Protein AF-A0A973HLY2-F1 (afdb_monomer)

pLDDT: mean 78.64, std 11.91, range [47.75, 95.12]

Radius of gyration: 16.34 Å; Cα contacts (8 Å, |Δi|>4): 95; chains: 1; bounding box: 35×38×40 Å

Sequence (132 aa):
EIQDNKFVLVPSKTSKWKTEVRIHIHSAIRHLIPKVKDNEYLFEIHSLKSPSRQFTAIRDEVGIKSDSKHLLSFHSYRHSTATILAEQGVKEAIIKIICGWDDKKSMVTRYTHYEKADEIKEAIESMPNYIK

Solvent-accessible surface area (backbone atoms only — not comparable to full-atom values): 8404 Å² total; per-residue (Å²): 92,80,54,97,63,19,43,43,45,58,47,81,93,39,43,94,71,65,46,73,44,77,43,75,57,39,73,86,56,52,84,75,58,74,93,63,60,92,96,53,69,88,60,77,55,85,84,44,76,57,68,61,57,49,49,51,52,52,37,54,74,75,66,57,84,59,47,98,90,54,70,75,49,72,68,46,55,58,51,51,50,48,51,54,42,48,77,71,67,50,53,66,74,53,48,28,59,76,67,64,59,80,91,59,102,50,78,66,70,74,47,54,67,66,80,38,42,64,65,50,43,53,53,52,60,65,51,84,80,84,82,128

Secondary structure (DSSP, 8-state):
-EETTEEEE--GGGGGGT--EEEEPPGGGGGGS--PPTT--SSGGGGSS-HHHHHHHHHHHTT----SSS---HHHHHHHHHHHHHHTT--HHHHHHHHT------SGGGTHHHHTHHHHHHHHHHS-----

Foldseek 3Di:
DADPQWDWDQDPVCVVVVQIDTAHHAPLCSVVFDDDDPPDDSDPCVVPDDPFVVVVVVCVVVPPDADPVRHDTPCVVLVVLLVQLVVVVQDVVLNCSNSVVDPDPDPVNSCVCVVCVPSNNCSSNVGDNPDD

Mean predicted aligned error: 7.76 Å

Structure (mmCIF, N/CA/C/O backbone):
data_AF-A0A973HLY2-F1
#
_entry.id   AF-A0A973HLY2-F1
#
loop_
_atom_site.group_PDB
_atom_site.id
_atom_site.type_symbol
_atom_site.label_atom_id
_atom_site.label_alt_id
_atom_site.label_comp_id
_atom_site.label_asym_id
_atom_site.label_entity_id
_atom_site.label_seq_id
_atom_site.pdbx_PDB_ins_code
_atom_site.Cartn_x
_atom_site.Cartn_y
_atom_site.Cartn_z
_atom_site.occupancy
_atom_site.B_iso_or_equiv
_atom_site.auth_seq_id
_atom_site.auth_comp_id
_atom_site.auth_asym_id
_atom_site.auth_atom_id
_atom_site.pdbx_PDB_model_num
ATOM 1 N N . GLU A 1 1 ? 8.508 7.309 10.594 1.00 71.25 1 GLU A N 1
ATOM 2 C CA . GLU A 1 1 ? 9.169 6.321 11.476 1.00 71.25 1 GLU A CA 1
ATOM 3 C C . GLU A 1 1 ? 8.427 4.989 11.426 1.00 71.25 1 GLU A C 1
ATOM 5 O O . GLU A 1 1 ? 7.316 4.946 10.893 1.00 71.25 1 GLU A O 1
ATOM 10 N N . ILE A 1 2 ? 9.034 3.914 11.929 1.00 72.69 2 ILE A N 1
ATOM 11 C CA . ILE A 1 2 ? 8.386 2.603 12.047 1.00 72.69 2 ILE A CA 1
ATOM 12 C C . ILE A 1 2 ? 8.192 2.307 13.530 1.00 72.69 2 ILE A C 1
ATOM 14 O O . ILE A 1 2 ? 9.168 2.232 14.269 1.00 72.69 2 ILE A O 1
ATOM 18 N N . GLN A 1 3 ? 6.945 2.114 13.948 1.00 72.75 3 GLN A N 1
ATOM 19 C CA . GLN A 1 3 ? 6.575 1.774 15.324 1.00 72.75 3 GLN A CA 1
ATOM 20 C C . GLN A 1 3 ? 5.581 0.616 15.296 1.00 72.75 3 GLN A C 1
ATOM 22 O O . GLN A 1 3 ? 4.625 0.660 14.523 1.00 72.75 3 GLN A O 1
ATOM 27 N N . ASP A 1 4 ? 5.805 -0.431 16.092 1.00 75.50 4 ASP A N 1
ATOM 28 C CA . ASP A 1 4 ? 4.885 -1.572 16.248 1.00 75.50 4 ASP A CA 1
ATOM 29 C C . ASP A 1 4 ? 4.317 -2.131 14.927 1.00 75.50 4 ASP A C 1
ATOM 31 O O . ASP A 1 4 ? 3.124 -2.412 14.802 1.00 75.50 4 ASP A O 1
ATOM 35 N N . ASN A 1 5 ? 5.178 -2.294 13.916 1.00 76.75 5 ASN A N 1
ATOM 36 C CA . ASN A 1 5 ? 4.825 -2.767 12.564 1.00 76.75 5 ASN A CA 1
ATOM 37 C C . ASN A 1 5 ? 3.909 -1.828 11.770 1.00 76.75 5 ASN A C 1
ATOM 39 O O . ASN A 1 5 ? 3.149 -2.263 10.901 1.00 76.75 5 ASN A O 1
ATOM 43 N N . LYS A 1 6 ? 3.995 -0.530 12.047 1.00 82.25 6 LYS A N 1
ATOM 44 C CA . LYS A 1 6 ? 3.269 0.510 11.328 1.00 82.25 6 LYS A CA 1
ATOM 45 C C . LYS A 1 6 ? 4.243 1.569 10.845 1.00 82.25 6 LYS A C 1
ATOM 47 O O . LYS A 1 6 ? 5.131 1.989 11.584 1.00 82.25 6 LYS A O 1
ATOM 52 N N . PHE A 1 7 ? 4.042 2.040 9.622 1.00 81.81 7 PHE A N 1
ATOM 53 C CA . PHE A 1 7 ? 4.587 3.321 9.208 1.00 81.81 7 PHE A CA 1
ATOM 54 C C . PHE A 1 7 ? 3.776 4.427 9.853 1.00 81.81 7 PHE A C 1
ATOM 56 O O . PHE A 1 7 ? 2.579 4.548 9.593 1.00 81.81 7 PHE A O 1
ATOM 63 N N . VAL A 1 8 ? 4.441 5.247 10.655 1.00 80.00 8 VAL A N 1
ATOM 64 C CA . VAL A 1 8 ? 3.882 6.491 11.171 1.00 80.00 8 VAL A CA 1
ATOM 65 C C . VAL A 1 8 ? 4.479 7.626 10.354 1.00 80.00 8 VAL A C 1
ATOM 67 O O . VAL A 1 8 ? 5.703 7.810 10.306 1.00 80.00 8 VAL A O 1
ATOM 70 N N . LEU A 1 9 ? 3.617 8.345 9.640 1.00 77.94 9 LEU A N 1
ATOM 71 C CA . LEU A 1 9 ? 4.018 9.456 8.785 1.00 77.94 9 LEU A CA 1
ATOM 72 C C . LEU A 1 9 ? 3.002 10.590 8.846 1.00 77.94 9 LEU A C 1
ATOM 74 O O . LEU A 1 9 ? 1.808 10.366 9.020 1.00 77.94 9 LEU A O 1
ATOM 78 N N . VAL A 1 10 ? 3.482 11.814 8.644 1.00 76.69 10 VAL A N 1
ATOM 79 C CA . VAL A 1 10 ? 2.638 12.998 8.471 1.00 76.69 10 VAL A CA 1
ATOM 80 C C . VAL A 1 10 ? 2.637 13.346 6.981 1.00 76.69 10 VAL A C 1
ATOM 82 O O . VAL A 1 10 ? 3.656 13.816 6.467 1.00 76.69 10 VAL A O 1
ATOM 85 N N . PRO A 1 11 ? 1.535 13.110 6.247 1.00 74.88 11 PRO A N 1
ATOM 86 C CA . PRO A 1 11 ? 1.482 13.419 4.825 1.00 74.88 11 PRO A CA 1
ATOM 87 C C . PRO A 1 11 ? 1.727 14.909 4.565 1.00 74.88 11 PRO A C 1
ATOM 89 O O . PRO A 1 11 ? 1.189 15.772 5.258 1.00 74.88 11 PRO A O 1
ATOM 92 N N . SER A 1 12 ? 2.471 15.239 3.507 1.00 72.25 12 SER A N 1
ATOM 93 C CA . SER A 1 12 ? 2.802 16.633 3.165 1.00 72.25 12 SER A CA 1
ATOM 94 C C . SER A 1 12 ? 1.565 17.518 2.976 1.00 72.25 12 SER A C 1
ATOM 96 O O . SER A 1 12 ? 1.567 18.680 3.374 1.00 72.25 12 SER A O 1
ATOM 98 N N . LYS A 1 13 ? 0.477 16.957 2.434 1.00 66.38 13 LYS A N 1
ATOM 99 C CA . LYS A 1 13 ? -0.802 17.660 2.231 1.00 66.38 13 LYS A CA 1
ATOM 100 C C . LYS 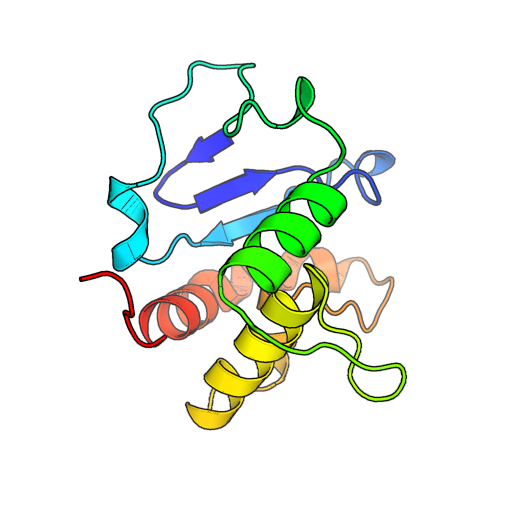A 1 13 ? -1.533 17.994 3.536 1.00 66.38 13 LYS A C 1
ATOM 102 O O . LYS A 1 13 ? -2.338 18.924 3.557 1.00 66.38 13 LYS A O 1
ATOM 107 N N . THR A 1 14 ? -1.264 17.260 4.612 1.00 67.56 14 THR A N 1
ATOM 108 C CA . THR A 1 14 ? -1.885 17.442 5.934 1.00 67.56 14 THR A CA 1
ATOM 109 C C . THR A 1 14 ? -0.883 17.886 6.999 1.00 67.56 14 THR A C 1
ATOM 111 O O . THR A 1 14 ? -1.248 18.004 8.167 1.00 67.56 14 THR A O 1
ATOM 114 N N . SER A 1 15 ? 0.352 18.210 6.602 1.00 72.25 15 SER A N 1
ATOM 115 C CA . SER A 1 15 ? 1.449 18.591 7.499 1.00 72.25 15 SER A CA 1
ATOM 116 C C . SER A 1 15 ? 1.123 19.807 8.361 1.00 72.25 15 SER A C 1
ATOM 118 O O . SER A 1 15 ? 1.409 19.802 9.555 1.00 72.25 15 SER A O 1
ATOM 120 N N . LYS A 1 16 ? 0.417 20.798 7.801 1.00 73.88 16 LYS A N 1
ATOM 121 C CA . LYS A 1 16 ? -0.053 21.983 8.540 1.00 73.88 16 LYS A CA 1
ATOM 122 C C . LYS A 1 16 ? -0.961 21.648 9.729 1.00 73.88 16 LYS A C 1
ATOM 124 O O . LYS A 1 16 ? -1.041 22.425 10.670 1.00 73.88 16 LYS A O 1
ATOM 129 N N . TRP A 1 17 ? -1.633 20.498 9.685 1.00 72.44 17 TRP A N 1
ATOM 130 C CA . TRP A 1 17 ? -2.513 20.004 10.746 1.00 72.44 17 TRP A CA 1
ATOM 131 C C . TRP A 1 17 ? -1.851 18.938 11.619 1.00 72.44 17 TRP A C 1
ATOM 133 O O . TRP A 1 17 ? -2.515 18.401 12.501 1.00 72.44 17 TRP A O 1
ATOM 143 N N . LYS A 1 18 ? -0.586 18.588 11.337 1.00 73.44 18 LYS A N 1
ATOM 144 C CA . LYS A 1 18 ? 0.174 17.521 12.005 1.00 73.44 18 LYS A CA 1
ATOM 145 C C . LYS A 1 18 ? -0.620 16.216 12.147 1.00 73.44 18 LYS A C 1
ATOM 147 O O . LYS A 1 18 ? -0.514 15.518 13.146 1.00 73.44 18 LYS A O 1
ATOM 152 N N . THR A 1 19 ? -1.457 15.905 11.157 1.00 70.38 19 THR A N 1
ATOM 153 C CA . THR A 1 19 ? -2.245 14.672 11.180 1.00 70.38 19 THR A CA 1
ATOM 154 C C . THR A 1 19 ? -1.328 13.506 10.856 1.00 70.38 19 THR A C 1
ATOM 156 O O . THR A 1 19 ? -0.862 13.381 9.721 1.00 70.38 19 THR A O 1
ATOM 159 N N . GLU A 1 20 ? -1.072 12.678 11.859 1.00 75.31 20 GLU A N 1
ATOM 160 C CA . GLU A 1 20 ? -0.370 11.413 11.701 1.00 75.31 20 GLU A CA 1
ATOM 161 C C . GLU A 1 20 ? -1.268 10.391 11.013 1.00 75.31 20 GLU A C 1
ATOM 163 O O . GLU A 1 20 ? -2.455 10.268 11.315 1.00 75.31 20 GLU A O 1
ATOM 168 N N . VAL A 1 21 ? -0.680 9.638 10.095 1.00 76.00 21 VAL A N 1
ATOM 169 C CA . VAL A 1 21 ? -1.283 8.465 9.478 1.00 76.00 21 VAL A CA 1
ATOM 170 C C . VAL A 1 21 ? -0.445 7.262 9.868 1.00 76.00 21 VAL A C 1
ATOM 172 O O . VAL A 1 21 ? 0.783 7.285 9.765 1.00 76.00 21 VAL A O 1
ATOM 175 N N . ARG A 1 22 ? -1.133 6.209 10.310 1.00 79.31 22 ARG A N 1
ATOM 176 C CA . ARG A 1 22 ? -0.535 4.931 10.691 1.00 79.31 22 ARG A CA 1
ATOM 177 C C . ARG A 1 22 ? -0.915 3.884 9.654 1.00 79.31 22 ARG A C 1
ATOM 179 O O . ARG A 1 22 ? -2.081 3.515 9.551 1.00 79.31 22 ARG A O 1
ATOM 186 N N . ILE A 1 23 ? 0.061 3.423 8.884 1.00 81.75 23 ILE A N 1
ATOM 187 C CA . ILE A 1 23 ? -0.129 2.424 7.828 1.00 81.75 23 ILE A CA 1
ATOM 188 C C . ILE A 1 23 ? 0.432 1.100 8.329 1.00 81.75 23 ILE A C 1
ATOM 190 O O . ILE A 1 23 ? 1.618 1.024 8.641 1.00 81.75 23 ILE A O 1
ATOM 194 N N . HIS A 1 24 ? -0.403 0.067 8.422 1.00 87.94 24 HIS A N 1
ATOM 195 C CA . HIS A 1 24 ? 0.073 -1.262 8.802 1.00 87.94 24 HIS A CA 1
ATOM 196 C C . HIS A 1 24 ? 0.955 -1.855 7.705 1.00 87.94 24 HIS A C 1
ATOM 198 O O . HIS A 1 24 ? 0.693 -1.695 6.513 1.00 87.94 24 HIS A O 1
ATOM 204 N N . ILE A 1 25 ? 2.006 -2.540 8.135 1.00 87.62 25 ILE A N 1
ATOM 205 C CA . ILE A 1 25 ? 2.936 -3.241 7.263 1.00 87.62 25 ILE A CA 1
ATOM 206 C C . ILE A 1 25 ? 2.540 -4.711 7.254 1.00 87.62 25 ILE A C 1
ATOM 208 O O . ILE A 1 25 ? 2.516 -5.339 8.310 1.00 87.62 25 ILE A O 1
ATOM 212 N N . HIS A 1 26 ? 2.295 -5.258 6.066 1.00 90.31 26 HIS A N 1
ATOM 213 C CA . HIS A 1 26 ? 2.042 -6.685 5.910 1.00 90.31 26 HIS A CA 1
ATOM 214 C C . HIS A 1 26 ? 3.245 -7.505 6.399 1.00 90.31 26 HIS A C 1
ATOM 216 O O . HIS A 1 26 ? 4.393 -7.239 6.022 1.00 90.31 26 HIS A O 1
ATOM 222 N N . SER A 1 27 ? 2.984 -8.537 7.199 1.00 89.94 27 SER A N 1
ATOM 223 C CA . SER A 1 27 ? 3.989 -9.474 7.716 1.00 89.94 27 SER A CA 1
ATOM 224 C C . SER A 1 27 ? 4.985 -9.989 6.666 1.00 89.94 27 SER A C 1
ATOM 226 O O . SER A 1 27 ? 6.184 -10.048 6.949 1.00 89.94 27 SER A O 1
ATOM 228 N N . ALA A 1 28 ? 4.523 -10.277 5.445 1.00 88.75 28 ALA A N 1
ATOM 229 C CA . ALA A 1 28 ? 5.343 -10.791 4.354 1.00 88.75 28 ALA A CA 1
ATOM 230 C C . ALA A 1 28 ? 6.467 -9.836 3.934 1.00 88.75 28 ALA A C 1
ATOM 232 O O . ALA A 1 28 ? 7.571 -10.284 3.650 1.00 88.75 28 ALA A O 1
ATOM 233 N N . ILE A 1 29 ? 6.225 -8.523 3.934 1.00 86.69 29 ILE A N 1
ATOM 234 C CA . ILE A 1 29 ? 7.218 -7.534 3.481 1.00 86.69 29 ILE A CA 1
ATOM 235 C C . ILE A 1 29 ? 8.058 -6.980 4.634 1.00 86.69 29 ILE A C 1
ATOM 237 O O . ILE A 1 29 ? 9.025 -6.255 4.415 1.00 86.69 29 ILE A O 1
ATOM 241 N N . ARG A 1 30 ? 7.697 -7.309 5.879 1.00 83.75 30 ARG A N 1
ATOM 242 C CA . ARG A 1 30 ? 8.295 -6.738 7.091 1.00 83.75 30 ARG A CA 1
ATOM 243 C C . ARG A 1 30 ? 9.811 -6.909 7.138 1.00 83.75 30 ARG A C 1
ATOM 245 O O . ARG A 1 30 ? 10.515 -5.988 7.536 1.00 83.75 30 ARG A O 1
ATOM 252 N N . HIS A 1 31 ? 10.301 -8.077 6.738 1.00 83.94 31 HIS A N 1
ATOM 253 C CA . HIS A 1 31 ? 11.726 -8.404 6.762 1.00 83.94 31 HIS A CA 1
ATOM 254 C C . HIS A 1 31 ? 12.542 -7.654 5.694 1.00 83.94 31 HIS A C 1
ATOM 256 O O . HIS A 1 31 ? 13.760 -7.578 5.816 1.00 83.94 31 HIS A O 1
ATOM 262 N N . LEU A 1 32 ? 11.884 -7.086 4.677 1.00 84.06 32 LEU A N 1
ATOM 263 C CA . LEU A 1 32 ? 12.526 -6.290 3.628 1.00 84.06 32 LEU A CA 1
ATOM 264 C C . LEU A 1 32 ? 12.705 -4.822 4.018 1.00 84.06 32 LEU A C 1
ATOM 266 O O . LEU A 1 32 ? 13.394 -4.081 3.321 1.00 84.06 32 LEU A O 1
ATOM 270 N N . ILE A 1 33 ? 12.065 -4.377 5.100 1.00 82.44 33 ILE A N 1
ATOM 271 C CA . ILE A 1 33 ? 12.118 -2.982 5.517 1.00 82.44 33 ILE A CA 1
ATOM 272 C C . ILE A 1 33 ? 13.418 -2.757 6.297 1.00 82.44 33 ILE A C 1
ATOM 274 O O . ILE A 1 33 ? 13.595 -3.356 7.364 1.00 82.44 33 ILE A O 1
ATOM 278 N N . PRO A 1 34 ? 14.339 -1.914 5.794 1.00 77.75 34 PRO A N 1
ATOM 279 C CA . PRO A 1 34 ? 15.618 -1.709 6.451 1.00 77.75 34 PRO A CA 1
ATOM 280 C C . PRO A 1 34 ? 15.431 -1.039 7.813 1.00 77.75 34 PRO A C 1
ATOM 282 O O . PRO A 1 34 ? 14.549 -0.199 8.012 1.00 77.75 34 PRO A O 1
ATOM 285 N N . LYS A 1 35 ? 16.299 -1.399 8.763 1.00 75.06 35 LYS A N 1
ATOM 286 C CA . LYS A 1 35 ? 16.426 -0.665 10.023 1.00 75.06 35 LYS A CA 1
ATOM 287 C C . LYS A 1 35 ? 17.109 0.665 9.719 1.00 75.06 35 LYS A C 1
ATOM 289 O O . LYS A 1 35 ? 18.311 0.689 9.481 1.00 75.06 35 LYS A O 1
ATOM 294 N N . VAL A 1 36 ? 16.337 1.742 9.714 1.00 74.44 36 VAL A N 1
ATOM 295 C CA . VAL A 1 36 ? 16.838 3.113 9.551 1.00 74.44 36 VAL A CA 1
ATOM 296 C C . VAL A 1 36 ? 16.945 3.802 10.900 1.00 74.44 36 VAL A C 1
ATOM 298 O O . VAL A 1 36 ? 16.135 3.535 11.793 1.00 74.44 36 VAL A O 1
ATOM 301 N N . LYS A 1 37 ? 17.959 4.656 11.066 1.00 71.38 37 LYS A N 1
ATOM 302 C CA . LYS A 1 37 ? 18.090 5.474 12.276 1.00 71.38 37 LYS A CA 1
ATOM 303 C C . LYS A 1 37 ? 17.073 6.613 12.257 1.00 71.38 37 LYS A C 1
ATOM 305 O O . LYS A 1 37 ? 16.500 6.950 11.218 1.00 71.38 37 LYS A O 1
ATOM 310 N N . ASP A 1 38 ? 16.879 7.234 13.414 1.00 70.19 38 ASP A N 1
ATOM 311 C CA . ASP A 1 38 ? 16.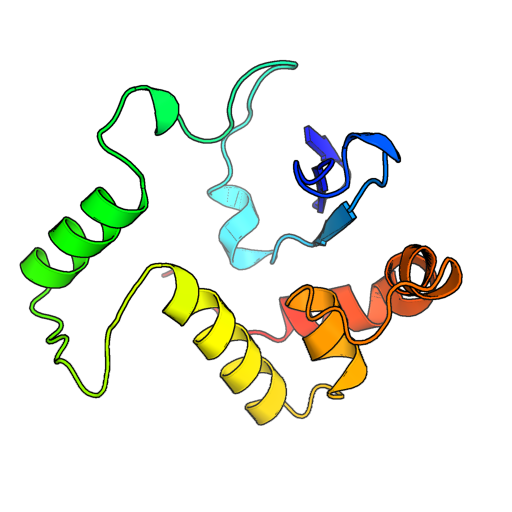058 8.435 13.521 1.00 70.19 38 ASP A CA 1
ATOM 312 C C . ASP A 1 38 ? 16.564 9.519 12.557 1.00 70.19 38 ASP A C 1
ATOM 314 O O . ASP A 1 38 ? 17.763 9.783 12.467 1.00 70.19 38 ASP A O 1
ATOM 318 N N . ASN A 1 39 ? 15.631 10.159 11.847 1.00 69.88 39 ASN A N 1
ATOM 319 C CA . ASN A 1 39 ? 15.872 11.185 10.822 1.00 69.88 39 ASN A CA 1
ATOM 320 C C . ASN A 1 39 ? 16.543 10.717 9.515 1.00 69.88 39 ASN A C 1
ATOM 322 O O . ASN A 1 39 ? 16.909 11.562 8.697 1.00 69.88 39 ASN A O 1
ATOM 326 N N . GLU A 1 40 ? 16.650 9.411 9.263 1.00 74.81 40 GLU A N 1
ATOM 327 C CA . GLU A 1 40 ? 17.069 8.882 7.959 1.00 74.81 40 GLU A CA 1
ATOM 328 C C . GLU A 1 40 ? 15.864 8.533 7.068 1.00 74.81 40 GLU A C 1
ATOM 330 O O . GLU A 1 40 ? 14.779 8.165 7.532 1.00 74.81 40 GLU A O 1
ATOM 335 N N . TYR A 1 41 ? 16.045 8.654 5.752 1.00 74.69 41 TYR A N 1
ATOM 336 C CA . TYR A 1 41 ? 15.043 8.213 4.787 1.00 74.69 41 TYR A CA 1
ATOM 337 C C . TYR A 1 41 ? 15.059 6.692 4.665 1.00 74.69 41 TYR A C 1
ATOM 339 O O . TYR A 1 41 ? 16.119 6.098 4.506 1.00 74.69 41 TYR A O 1
ATOM 347 N N . LEU A 1 42 ? 13.877 6.065 4.658 1.00 75.12 42 LEU A N 1
ATOM 348 C CA . LEU A 1 42 ? 13.777 4.611 4.496 1.00 75.12 42 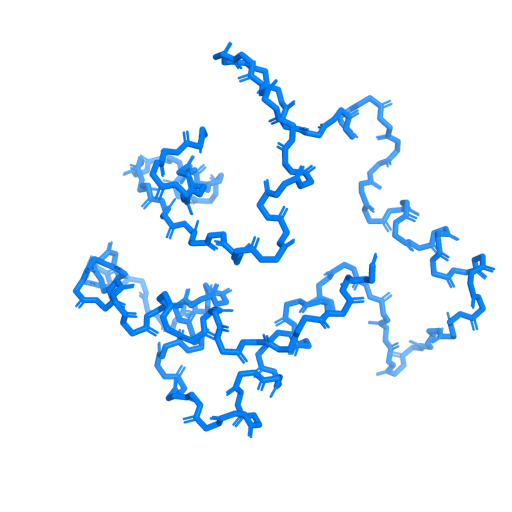LEU A CA 1
ATOM 349 C C . LEU A 1 42 ? 14.336 4.128 3.155 1.00 75.12 42 LEU A C 1
ATOM 351 O O . LEU A 1 42 ? 14.920 3.053 3.058 1.00 75.12 42 LEU A O 1
ATOM 355 N N . PHE A 1 43 ? 14.122 4.929 2.119 1.00 74.19 43 PHE A N 1
ATOM 356 C CA . PHE A 1 43 ? 14.598 4.637 0.788 1.00 74.19 43 PHE A CA 1
ATOM 357 C C . PHE A 1 43 ? 15.469 5.799 0.324 1.00 74.19 43 PHE A C 1
ATOM 359 O O . PHE A 1 43 ? 15.014 6.942 0.275 1.00 74.19 43 PHE A O 1
ATOM 366 N N . GLU A 1 44 ? 16.698 5.515 -0.095 1.00 67.12 44 GLU A N 1
ATOM 367 C CA . GLU A 1 44 ? 17.641 6.516 -0.614 1.00 67.12 44 GLU A CA 1
ATOM 368 C C . GLU A 1 44 ? 17.272 7.026 -2.024 1.00 67.12 44 GLU A C 1
ATOM 370 O O . GLU A 1 44 ? 18.105 7.522 -2.773 1.00 67.12 44 GLU A O 1
ATOM 375 N N . ILE A 1 45 ? 15.997 6.956 -2.413 1.00 62.12 45 ILE A N 1
ATOM 376 C CA . ILE A 1 45 ? 15.497 7.403 -3.726 1.00 62.12 45 ILE A CA 1
ATOM 377 C C . ILE A 1 45 ? 15.554 8.920 -3.907 1.00 62.12 45 ILE A C 1
ATOM 379 O O . ILE A 1 45 ? 15.369 9.406 -5.018 1.00 62.12 45 ILE A O 1
ATOM 383 N N . HIS A 1 46 ? 15.824 9.676 -2.843 1.00 54.97 46 HIS A N 1
ATOM 384 C CA . HIS A 1 46 ? 15.992 11.128 -2.902 1.00 54.97 46 HIS A CA 1
ATOM 385 C C . HIS A 1 46 ? 17.238 11.548 -3.698 1.00 54.97 46 HIS A C 1
ATOM 387 O O . HIS A 1 46 ? 17.262 12.654 -4.234 1.00 54.97 46 HIS A O 1
ATOM 393 N N . SER A 1 47 ? 18.246 10.671 -3.805 1.00 52.44 47 SER A N 1
ATOM 394 C CA . SER A 1 47 ? 19.453 10.890 -4.616 1.00 52.44 47 SER A CA 1
ATOM 395 C C . SER A 1 47 ? 19.289 10.439 -6.076 1.00 52.44 47 SER A C 1
ATOM 397 O O . SER A 1 47 ? 20.113 10.770 -6.929 1.00 52.44 47 SER A O 1
ATOM 399 N N . LEU A 1 48 ? 18.210 9.714 -6.391 1.00 54.50 48 LEU A N 1
ATOM 400 C CA . LEU A 1 48 ? 17.951 9.143 -7.708 1.00 54.50 48 LEU A CA 1
ATOM 401 C C . LEU A 1 48 ? 16.867 9.947 -8.448 1.00 54.50 48 LEU A C 1
ATOM 403 O O . LEU A 1 48 ? 16.015 10.607 -7.855 1.00 54.50 48 LEU A O 1
ATOM 407 N N . LYS A 1 49 ? 16.891 9.911 -9.788 1.00 58.06 49 LYS A N 1
ATOM 408 C CA . LYS A 1 49 ? 15.838 10.503 -10.636 1.00 58.06 49 LYS A CA 1
ATOM 409 C C . LYS A 1 49 ? 14.466 10.034 -10.115 1.00 58.06 49 LYS A C 1
ATOM 411 O O . LYS A 1 49 ? 14.302 8.838 -9.941 1.00 58.06 49 LYS A O 1
ATOM 416 N N . SER A 1 50 ? 13.525 10.967 -9.897 1.00 73.88 50 SER A N 1
ATOM 417 C CA . SER A 1 50 ? 12.131 10.770 -9.428 1.00 73.88 50 SER A CA 1
ATOM 418 C C . SER A 1 50 ? 11.631 9.305 -9.416 1.00 73.88 50 SER A C 1
ATOM 420 O O . SER A 1 50 ? 11.644 8.687 -10.482 1.00 73.88 50 SER A O 1
ATOM 422 N N . PRO A 1 51 ? 11.086 8.774 -8.299 1.00 73.06 51 PRO A N 1
ATOM 423 C CA . PRO A 1 51 ? 10.592 7.391 -8.195 1.0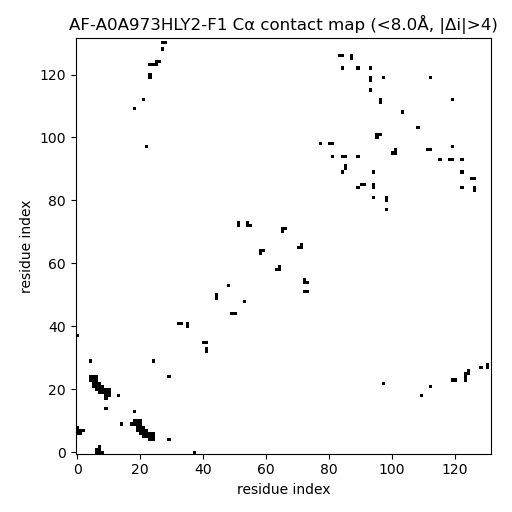0 73.06 51 PRO A CA 1
ATOM 424 C C . PRO A 1 51 ? 9.679 6.943 -9.347 1.00 73.06 51 PRO A C 1
ATOM 426 O O . PRO A 1 51 ? 9.752 5.806 -9.805 1.00 73.06 51 PRO A O 1
ATOM 429 N N . SER A 1 52 ? 8.869 7.856 -9.891 1.00 79.44 52 SER A N 1
ATOM 430 C CA . SER A 1 52 ? 8.028 7.587 -11.061 1.00 79.44 52 SER A CA 1
ATOM 431 C C . SER A 1 52 ? 8.835 7.235 -12.316 1.00 79.44 52 SER A C 1
ATOM 433 O O . SER A 1 52 ? 8.414 6.385 -13.091 1.00 79.44 52 SER A O 1
ATOM 435 N N . ARG A 1 53 ? 9.999 7.863 -12.528 1.00 79.56 53 ARG A N 1
ATOM 436 C CA . ARG A 1 53 ? 10.895 7.547 -13.653 1.00 79.56 53 ARG A CA 1
ATOM 437 C C . ARG A 1 53 ? 11.555 6.185 -13.485 1.00 79.56 53 ARG A C 1
ATOM 439 O O . ARG A 1 53 ? 11.673 5.468 -14.471 1.00 79.56 53 ARG A O 1
ATOM 446 N N . GLN A 1 54 ? 11.969 5.832 -12.268 1.00 80.62 54 GLN A N 1
ATOM 447 C CA . GLN A 1 54 ? 12.512 4.499 -11.993 1.00 80.62 54 GLN A CA 1
ATOM 448 C C . GLN A 1 54 ? 11.467 3.414 -12.223 1.00 80.62 54 GLN A C 1
ATOM 450 O O . GLN A 1 54 ? 11.764 2.425 -12.880 1.00 80.62 54 GLN A O 1
ATOM 455 N N . PHE A 1 55 ? 10.235 3.635 -11.759 1.00 84.69 55 PHE A N 1
ATOM 456 C CA . PHE A 1 55 ? 9.123 2.737 -12.053 1.00 84.69 55 PHE A CA 1
ATOM 457 C C . PHE A 1 55 ? 8.953 2.527 -13.562 1.00 84.69 55 PHE A C 1
ATOM 459 O O . PHE A 1 55 ? 8.869 1.388 -14.005 1.00 84.69 55 PHE A O 1
ATOM 466 N N . THR A 1 56 ? 8.946 3.607 -14.353 1.00 84.19 56 THR A N 1
ATOM 467 C CA . THR A 1 56 ? 8.852 3.513 -15.817 1.00 84.19 56 THR A CA 1
ATOM 468 C C . THR A 1 56 ? 10.006 2.708 -16.412 1.00 84.19 56 THR A C 1
ATOM 470 O O . THR A 1 56 ? 9.757 1.829 -17.227 1.00 84.19 56 THR A O 1
ATOM 473 N N . ALA A 1 57 ? 11.244 2.960 -15.977 1.00 84.88 57 ALA A N 1
ATOM 474 C CA . ALA A 1 57 ? 12.413 2.234 -16.468 1.00 84.88 57 ALA A CA 1
ATOM 475 C C . ALA A 1 57 ? 12.329 0.729 -16.163 1.00 84.88 57 ALA A C 1
ATOM 477 O O . ALA A 1 57 ? 12.500 -0.078 -17.069 1.00 84.88 57 ALA A O 1
ATOM 478 N N . ILE A 1 58 ? 11.990 0.361 -14.922 1.00 86.88 58 ILE A N 1
ATOM 479 C CA . ILE A 1 58 ? 11.829 -1.042 -14.514 1.00 86.88 58 ILE A CA 1
ATOM 480 C C . ILE A 1 58 ? 10.689 -1.695 -15.297 1.00 86.88 58 ILE A C 1
ATOM 482 O O . ILE A 1 58 ? 10.858 -2.793 -15.812 1.00 86.88 58 ILE A O 1
ATOM 486 N N . ARG A 1 59 ? 9.535 -1.023 -15.419 1.00 88.62 59 ARG A N 1
ATOM 487 C CA . ARG A 1 59 ? 8.379 -1.503 -16.193 1.00 88.62 59 ARG A CA 1
ATOM 488 C C . ARG A 1 59 ? 8.772 -1.836 -17.635 1.00 88.62 59 ARG A C 1
ATOM 490 O O . ARG A 1 59 ? 8.376 -2.886 -18.140 1.00 88.62 59 ARG A O 1
ATOM 497 N N . ASP A 1 60 ? 9.521 -0.943 -18.276 1.00 87.50 60 ASP A N 1
ATOM 498 C CA . ASP A 1 60 ? 9.971 -1.113 -19.657 1.00 87.50 60 ASP A CA 1
ATOM 499 C C . ASP A 1 60 ? 10.998 -2.256 -19.768 1.00 87.50 60 ASP A C 1
ATOM 501 O O . ASP A 1 60 ? 10.903 -3.067 -20.687 1.00 87.50 60 ASP A O 1
ATOM 505 N N . GLU A 1 61 ? 11.915 -2.379 -18.801 1.00 90.88 61 GLU A N 1
ATOM 506 C CA . GLU A 1 61 ? 12.906 -3.464 -18.717 1.00 90.88 61 GLU A CA 1
ATOM 507 C C . GLU A 1 61 ? 12.255 -4.848 -18.580 1.00 90.88 61 GLU A C 1
ATOM 509 O O . GLU A 1 61 ? 12.667 -5.795 -19.250 1.00 90.88 61 GLU A O 1
ATOM 514 N N . VAL A 1 62 ? 11.192 -4.968 -17.780 1.00 90.19 62 VAL A N 1
ATOM 515 C CA . VAL A 1 62 ? 10.442 -6.229 -17.627 1.00 90.19 62 VAL A CA 1
ATOM 516 C C . VAL A 1 62 ? 9.411 -6.465 -18.742 1.00 90.19 62 VAL A C 1
ATOM 518 O O . VAL A 1 62 ? 8.659 -7.438 -18.695 1.00 90.19 62 VAL A O 1
ATOM 521 N N . GLY A 1 63 ? 9.347 -5.586 -19.749 1.00 89.12 63 GLY A N 1
ATOM 522 C CA . GLY A 1 63 ? 8.490 -5.750 -20.926 1.00 89.12 63 GLY A CA 1
ATOM 523 C C . GLY A 1 63 ? 6.995 -5.513 -20.683 1.00 89.12 63 GLY A C 1
ATOM 524 O O . GLY A 1 63 ? 6.165 -5.953 -21.484 1.00 89.12 63 GLY A O 1
ATOM 525 N N . ILE A 1 64 ? 6.619 -4.817 -19.605 1.00 87.19 64 ILE A N 1
ATOM 526 C CA . ILE A 1 64 ? 5.217 -4.491 -19.322 1.00 87.19 64 ILE A CA 1
ATOM 527 C C . ILE A 1 64 ? 4.794 -3.294 -20.182 1.00 87.19 64 ILE A C 1
ATOM 529 O O . ILE A 1 64 ? 5.247 -2.164 -19.999 1.00 87.19 64 ILE A O 1
ATOM 533 N N . LYS A 1 65 ? 3.874 -3.533 -21.120 1.00 83.38 65 LYS A N 1
ATOM 534 C CA . LYS A 1 65 ? 3.343 -2.484 -21.997 1.00 83.38 65 LYS A CA 1
ATOM 535 C C . LYS A 1 65 ? 2.426 -1.537 -21.226 1.00 83.38 65 LYS A C 1
ATOM 537 O O . LYS A 1 65 ? 1.579 -1.960 -20.448 1.00 83.38 65 LYS A O 1
ATOM 542 N N . SER A 1 66 ? 2.566 -0.250 -21.513 1.00 83.31 66 SER A N 1
ATOM 543 C CA . SER A 1 66 ? 1.663 0.809 -21.076 1.00 83.31 66 SER A CA 1
ATOM 544 C C . SER A 1 66 ? 1.250 1.597 -22.309 1.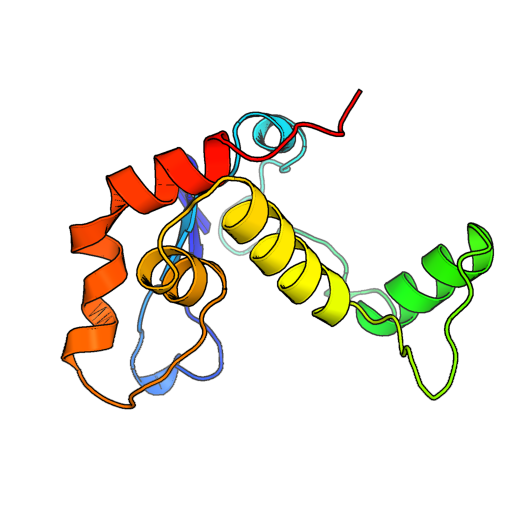00 83.31 66 SER A C 1
ATOM 546 O O . SER A 1 66 ? 2.111 1.989 -23.094 1.00 83.31 66 SER A O 1
ATOM 548 N N . ASP A 1 67 ? -0.041 1.859 -22.469 1.00 81.94 67 ASP A N 1
ATOM 549 C CA . ASP A 1 67 ? -0.560 2.662 -23.578 1.00 81.94 67 ASP A CA 1
ATOM 550 C C . ASP A 1 67 ? -1.325 3.893 -23.065 1.00 81.94 67 ASP A C 1
ATOM 552 O O . ASP A 1 67 ? -1.421 4.131 -21.859 1.00 81.94 67 ASP A O 1
ATOM 556 N N . SER A 1 68 ? -1.826 4.720 -23.984 1.00 76.88 68 SER A N 1
ATOM 557 C CA . SER A 1 68 ? -2.564 5.942 -23.648 1.00 76.88 68 SER A CA 1
ATOM 558 C C . SER A 1 68 ? -3.933 5.685 -23.009 1.00 76.88 68 SER A C 1
ATOM 560 O O . SER A 1 68 ? -4.487 6.597 -22.396 1.00 76.88 68 SER A O 1
ATOM 562 N N . LYS A 1 69 ? -4.478 4.469 -23.125 1.00 76.12 69 LYS A N 1
ATOM 563 C CA . LYS A 1 69 ? -5.748 4.043 -22.515 1.00 76.12 69 LYS A CA 1
ATOM 564 C C . LYS A 1 69 ? -5.532 3.372 -21.153 1.00 76.12 69 LYS A C 1
ATOM 566 O O . LYS A 1 69 ? -6.401 3.449 -20.290 1.00 76.12 69 LYS A O 1
ATOM 571 N N . HIS A 1 70 ? -4.363 2.773 -20.944 1.00 73.81 70 HIS A N 1
ATOM 572 C CA . HIS A 1 70 ? -3.957 2.033 -19.755 1.00 73.81 70 HIS A CA 1
ATOM 573 C C . HIS A 1 70 ? -2.565 2.484 -19.310 1.00 73.81 70 HIS A C 1
ATOM 575 O O . HIS A 1 70 ? -1.589 1.729 -19.350 1.00 73.81 70 HIS A O 1
ATOM 581 N N . LEU A 1 71 ? -2.469 3.750 -18.893 1.00 82.94 71 LEU A N 1
ATOM 582 C CA . LEU A 1 71 ? -1.217 4.308 -18.402 1.00 82.94 71 LEU A CA 1
ATOM 583 C C . LEU A 1 71 ? -0.838 3.642 -17.073 1.00 82.94 71 LEU A C 1
ATOM 585 O O . LEU A 1 71 ? -1.397 3.953 -16.018 1.00 82.94 71 LEU A O 1
ATOM 589 N N . LEU A 1 72 ? 0.143 2.746 -17.122 1.00 84.56 72 LEU A N 1
ATOM 590 C CA . LEU A 1 72 ? 0.729 2.147 -15.936 1.00 84.56 72 LEU A CA 1
ATOM 591 C C . LEU A 1 72 ? 1.737 3.118 -15.338 1.00 84.56 72 LEU A C 1
ATOM 593 O O . LEU A 1 72 ? 2.738 3.480 -15.963 1.00 84.56 72 LEU A O 1
ATOM 597 N N . SER A 1 73 ? 1.458 3.523 -14.107 1.00 84.81 73 SER A N 1
ATOM 598 C CA . SER A 1 73 ? 2.287 4.416 -13.306 1.00 84.81 73 SER A CA 1
ATOM 599 C C . SER A 1 73 ? 2.424 3.863 -11.892 1.00 84.81 73 SER A C 1
ATOM 601 O O . SER A 1 73 ? 1.746 2.911 -11.514 1.00 84.81 73 SER A O 1
ATOM 603 N N . PHE A 1 74 ? 3.233 4.515 -11.059 1.00 81.44 74 PHE A N 1
ATOM 604 C CA . PHE A 1 74 ? 3.326 4.159 -9.643 1.00 81.44 74 PHE A CA 1
ATOM 605 C C . PHE A 1 74 ? 1.957 4.201 -8.925 1.00 81.44 74 PHE A C 1
ATOM 607 O O . PHE A 1 74 ? 1.721 3.451 -7.983 1.00 81.44 74 PHE A O 1
ATOM 614 N N . HIS A 1 75 ? 1.016 5.033 -9.400 1.00 84.12 75 HIS A N 1
ATOM 615 C CA . HIS A 1 75 ? -0.350 5.089 -8.869 1.00 84.12 75 HIS A CA 1
ATOM 616 C C . HIS A 1 75 ? -1.165 3.821 -9.158 1.00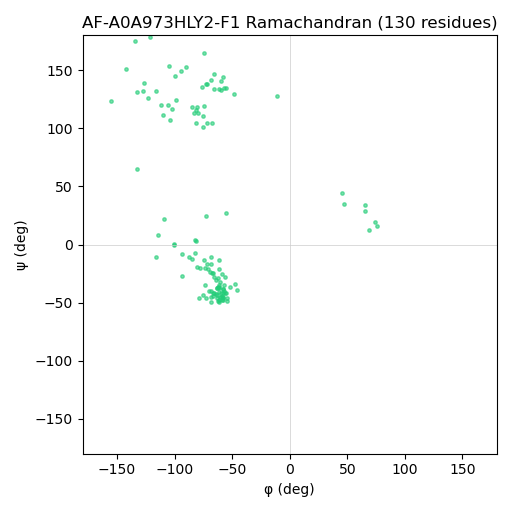 84.12 75 HIS A C 1
ATOM 618 O O . HIS A 1 75 ? -2.085 3.503 -8.406 1.00 84.12 75 HIS A O 1
ATOM 624 N N . SER A 1 76 ? -0.812 3.070 -10.204 1.00 86.81 76 SER A N 1
ATOM 625 C CA . SER A 1 76 ? -1.481 1.819 -10.557 1.00 86.81 76 SER A CA 1
ATOM 626 C C . SER A 1 76 ? -1.385 0.790 -9.431 1.00 86.81 76 SER A C 1
ATOM 628 O O . SER A 1 76 ? -2.359 0.086 -9.207 1.00 86.81 76 SER A O 1
ATOM 630 N N . TYR A 1 77 ? -0.304 0.778 -8.638 1.00 87.50 77 TYR A N 1
ATOM 631 C CA . TYR A 1 77 ? -0.213 -0.092 -7.459 1.00 87.50 77 TYR A CA 1
ATOM 632 C C . TYR A 1 77 ? -1.321 0.174 -6.441 1.00 87.50 77 TYR A C 1
ATOM 634 O O . TYR A 1 77 ? -1.919 -0.769 -5.938 1.00 87.50 77 TYR A O 1
ATOM 642 N N . ARG A 1 78 ? -1.659 1.444 -6.183 1.00 88.12 78 ARG A N 1
ATOM 643 C CA . ARG A 1 78 ? -2.758 1.803 -5.272 1.00 88.12 78 ARG A CA 1
ATOM 644 C C . ARG A 1 78 ? -4.105 1.291 -5.787 1.00 88.12 78 ARG A C 1
ATOM 646 O O . ARG A 1 78 ? -4.926 0.862 -4.983 1.00 88.12 78 ARG A O 1
ATOM 653 N N . HIS A 1 79 ? -4.328 1.324 -7.103 1.00 89.62 79 HIS A N 1
ATOM 654 C CA . HIS A 1 79 ? -5.526 0.743 -7.713 1.00 89.62 79 HIS A CA 1
ATOM 655 C C . HIS A 1 79 ? -5.532 -0.781 -7.618 1.00 89.62 79 HIS A C 1
ATOM 657 O O . HIS A 1 79 ? -6.538 -1.338 -7.193 1.00 89.62 79 HIS A O 1
ATOM 663 N N . SER A 1 80 ? -4.415 -1.446 -7.923 1.00 91.00 80 SER A N 1
ATOM 664 C CA . SER A 1 80 ? -4.289 -2.897 -7.768 1.00 91.00 80 SER A CA 1
ATOM 665 C C . SER A 1 80 ? -4.549 -3.334 -6.327 1.00 91.00 80 SER A C 1
ATOM 667 O O . SER A 1 80 ? -5.279 -4.294 -6.116 1.00 91.00 80 SER A O 1
ATOM 669 N N . THR A 1 81 ? -4.034 -2.603 -5.331 1.00 91.00 81 THR A N 1
ATOM 670 C CA . THR A 1 81 ? -4.337 -2.856 -3.914 1.00 91.00 81 THR A CA 1
ATOM 671 C C . THR A 1 81 ? -5.837 -2.784 -3.641 1.00 91.00 81 THR A C 1
ATOM 673 O O . THR A 1 81 ? -6.376 -3.675 -2.996 1.00 91.00 81 THR A O 1
ATOM 676 N N . ALA A 1 82 ? -6.527 -1.760 -4.150 1.00 92.88 82 ALA A N 1
ATOM 677 C CA . ALA A 1 82 ? -7.968 -1.638 -3.959 1.00 92.88 82 ALA A CA 1
ATOM 678 C C . ALA A 1 82 ? -8.748 -2.785 -4.619 1.00 92.88 82 ALA A C 1
ATOM 680 O O . ALA A 1 82 ? -9.665 -3.321 -4.001 1.00 92.88 82 ALA A O 1
ATOM 681 N N . THR A 1 83 ? -8.369 -3.179 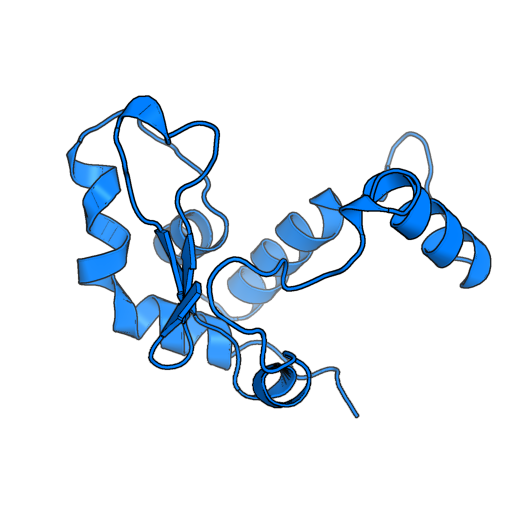-5.838 1.00 94.50 83 THR A N 1
ATOM 682 C CA . THR A 1 83 ? -8.984 -4.308 -6.548 1.00 94.50 83 THR A CA 1
ATOM 683 C C . THR A 1 83 ? -8.797 -5.612 -5.783 1.00 94.50 83 THR A C 1
ATOM 685 O O . THR A 1 83 ? -9.781 -6.291 -5.522 1.00 94.50 83 THR A O 1
ATOM 688 N N . ILE A 1 84 ? -7.571 -5.922 -5.351 1.00 94.56 84 ILE A N 1
ATOM 689 C CA . ILE A 1 84 ? -7.265 -7.151 -4.602 1.00 94.56 84 ILE A CA 1
ATOM 690 C C . ILE A 1 84 ? -8.090 -7.214 -3.312 1.00 94.56 84 ILE A C 1
ATOM 692 O O . ILE A 1 84 ? -8.731 -8.222 -3.036 1.00 94.56 84 ILE A O 1
ATOM 696 N N . LEU A 1 85 ? -8.133 -6.126 -2.540 1.00 93.44 85 LEU A N 1
ATOM 697 C CA . LEU A 1 85 ? -8.922 -6.088 -1.306 1.00 93.44 85 LEU A CA 1
ATOM 698 C C . LEU A 1 85 ? -10.426 -6.253 -1.584 1.00 93.44 85 LEU A C 1
ATOM 700 O O . LEU A 1 85 ? -11.124 -6.925 -0.826 1.00 93.44 85 LEU A O 1
ATOM 704 N N . ALA A 1 86 ? -10.933 -5.673 -2.675 1.00 94.75 86 ALA A N 1
ATOM 705 C CA . ALA A 1 86 ? -12.329 -5.835 -3.076 1.00 94.75 86 ALA A CA 1
ATOM 706 C C . ALA A 1 86 ? -12.645 -7.283 -3.489 1.00 94.75 86 ALA A C 1
ATOM 708 O O . ALA A 1 86 ? -13.675 -7.818 -3.082 1.00 94.75 86 ALA A O 1
ATOM 709 N N . GLU A 1 87 ? -11.751 -7.938 -4.234 1.00 95.12 87 GLU A N 1
ATOM 710 C CA . GLU A 1 87 ? -11.862 -9.357 -4.607 1.00 95.12 87 GLU A CA 1
ATOM 711 C C . GLU A 1 87 ? -11.854 -10.281 -3.380 1.00 95.12 87 GLU A C 1
ATOM 713 O O . GLU A 1 87 ? -12.498 -11.327 -3.385 1.00 95.12 87 GLU A O 1
ATOM 718 N N . GLN A 1 88 ? -11.190 -9.865 -2.301 1.00 94.12 88 GLN A N 1
ATOM 719 C CA . GLN A 1 88 ? -11.178 -10.559 -1.010 1.00 94.12 88 GLN A CA 1
ATOM 720 C C . GLN A 1 88 ? -12.406 -10.265 -0.134 1.00 94.12 88 GLN A C 1
ATOM 722 O O . GLN A 1 88 ? -12.494 -10.751 0.993 1.00 94.12 88 GLN A O 1
ATOM 727 N N . GLY A 1 89 ? -13.366 -9.478 -0.627 1.00 94.25 89 GLY A N 1
ATOM 728 C CA . GLY A 1 89 ? -14.588 -9.142 0.103 1.00 94.25 89 GLY A CA 1
ATOM 729 C C . GLY A 1 89 ? -14.391 -8.104 1.210 1.00 94.25 89 GLY A C 1
ATOM 730 O O . GLY A 1 89 ? -15.268 -7.941 2.063 1.00 94.25 89 GLY A O 1
ATOM 731 N N . VAL A 1 90 ? -13.268 -7.377 1.219 1.00 93.06 90 VAL A N 1
ATOM 732 C CA . VAL A 1 90 ? -13.038 -6.299 2.186 1.00 93.06 90 VAL A CA 1
ATOM 733 C C . VAL A 1 90 ? -14.045 -5.175 1.940 1.00 93.06 90 VAL A C 1
ATOM 735 O O . VAL A 1 90 ? -14.263 -4.727 0.815 1.00 93.06 90 VAL A O 1
ATOM 738 N N . LYS A 1 91 ? -14.664 -4.682 3.018 1.00 91.81 91 LYS A N 1
ATOM 739 C CA . LYS A 1 91 ? -15.655 -3.598 2.947 1.00 91.81 91 LYS A CA 1
ATOM 740 C C . LYS A 1 91 ? -15.043 -2.357 2.289 1.00 91.81 91 LYS A C 1
ATOM 742 O O . LYS A 1 91 ? -13.984 -1.892 2.709 1.00 91.81 91 LYS A O 1
ATOM 747 N N . GLU A 1 92 ? -15.769 -1.735 1.361 1.00 88.94 92 GLU A N 1
ATOM 748 C CA . GLU A 1 92 ? -15.326 -0.527 0.641 1.00 88.94 92 GLU A CA 1
ATOM 749 C C . GLU A 1 92 ? -14.853 0.593 1.586 1.00 88.94 92 GLU A C 1
ATOM 751 O O . GLU A 1 92 ? -13.867 1.273 1.315 1.00 88.94 92 GLU A O 1
ATOM 756 N N . ALA A 1 93 ? -15.505 0.754 2.742 1.00 86.56 93 ALA A N 1
ATOM 757 C CA . ALA A 1 93 ? -15.107 1.733 3.752 1.00 86.56 93 ALA A CA 1
ATOM 758 C C . ALA A 1 93 ? -13.689 1.495 4.309 1.00 86.56 93 ALA A C 1
ATOM 760 O O . ALA A 1 93 ? -12.994 2.459 4.619 1.00 86.56 93 ALA A O 1
ATOM 761 N N . ILE A 1 94 ? -13.255 0.237 4.439 1.00 87.25 94 ILE A N 1
ATOM 762 C CA . ILE A 1 94 ? -11.898 -0.126 4.873 1.00 87.25 94 ILE A CA 1
ATOM 763 C C . ILE A 1 94 ? -10.905 0.108 3.735 1.00 87.25 94 ILE A C 1
ATOM 765 O O . ILE A 1 94 ? -9.865 0.725 3.957 1.00 87.25 94 ILE A O 1
ATOM 769 N N . ILE A 1 95 ? -11.261 -0.281 2.506 1.00 88.94 95 ILE A N 1
ATOM 770 C CA . ILE A 1 95 ? -10.445 -0.038 1.305 1.00 88.94 95 ILE A CA 1
ATOM 771 C C . ILE A 1 95 ? -10.186 1.461 1.129 1.00 88.94 95 ILE A C 1
ATOM 773 O O . ILE A 1 95 ? -9.045 1.875 0.938 1.00 88.94 95 ILE A O 1
ATOM 777 N N . LYS A 1 96 ? -11.220 2.298 1.281 1.00 85.62 96 LYS A N 1
ATOM 778 C CA . LYS A 1 96 ? -11.100 3.762 1.243 1.00 85.62 96 LYS A CA 1
ATOM 779 C C . LYS A 1 96 ? -10.101 4.287 2.269 1.00 85.62 96 LYS A C 1
ATOM 781 O O . LYS A 1 96 ? -9.297 5.154 1.932 1.00 85.62 96 LYS A O 1
ATOM 786 N N . ILE A 1 97 ? -10.103 3.745 3.488 1.00 83.00 97 ILE A N 1
ATOM 787 C CA . ILE A 1 97 ? -9.152 4.143 4.533 1.00 83.00 97 ILE A CA 1
ATOM 788 C C . ILE A 1 97 ? -7.729 3.701 4.176 1.00 83.00 97 ILE A C 1
ATOM 790 O O . ILE A 1 97 ? -6.829 4.539 4.190 1.00 83.00 97 ILE A O 1
ATOM 794 N N . ILE A 1 98 ? -7.525 2.432 3.802 1.00 85.00 98 ILE A N 1
ATOM 795 C CA . ILE A 1 98 ? -6.209 1.881 3.422 1.00 85.00 98 ILE A CA 1
ATOM 796 C C . ILE A 1 98 ? -5.618 2.658 2.251 1.00 85.00 98 ILE A C 1
ATOM 798 O O . ILE A 1 98 ? -4.464 3.086 2.282 1.00 85.00 98 ILE A O 1
ATOM 802 N N . CYS A 1 99 ? -6.425 2.885 1.220 1.00 84.81 99 CYS A N 1
ATOM 803 C CA . CYS A 1 99 ? -5.993 3.622 0.055 1.00 84.81 99 CYS A CA 1
ATOM 804 C C . CYS A 1 99 ? -5.905 5.122 0.337 1.00 84.81 99 CYS A C 1
ATOM 806 O O . CYS A 1 99 ? -5.324 5.810 -0.485 1.00 84.81 99 CYS A O 1
ATOM 808 N N . GLY A 1 100 ? -6.444 5.675 1.424 1.00 77.44 100 GLY A N 1
ATOM 809 C CA . GLY A 1 100 ? -6.491 7.124 1.659 1.00 77.44 100 GLY A CA 1
ATOM 810 C C . GLY A 1 100 ? -7.378 7.865 0.651 1.00 77.44 100 GLY A C 1
ATOM 811 O O . GLY A 1 100 ? -7.029 8.957 0.189 1.00 77.44 100 GLY A O 1
ATOM 812 N N . TRP A 1 101 ? -8.463 7.229 0.203 1.00 76.31 101 TRP A N 1
ATOM 813 C CA . TRP A 1 101 ? -9.525 7.874 -0.567 1.00 76.31 101 TRP A CA 1
ATOM 814 C C . TRP A 1 101 ? -10.357 8.719 0.397 1.00 76.31 101 TRP A C 1
ATOM 816 O O . TRP A 1 101 ? -11.149 8.211 1.186 1.00 76.31 101 TRP A O 1
ATOM 826 N N . ASP A 1 102 ? -10.089 10.021 0.380 1.00 63.19 102 ASP A N 1
ATOM 827 C CA . ASP A 1 102 ? -10.811 10.993 1.186 1.00 63.19 102 ASP A CA 1
ATOM 828 C C . ASP A 1 102 ? -12.119 11.353 0.482 1.00 63.19 102 ASP A C 1
ATOM 830 O O . ASP A 1 102 ? -12.112 12.102 -0.494 1.00 63.19 102 ASP A O 1
ATOM 834 N N . ASP A 1 103 ? -13.239 10.832 0.978 1.00 51.84 103 ASP A N 1
ATOM 835 C CA . ASP A 1 103 ? -14.545 11.285 0.502 1.00 51.84 103 ASP A CA 1
ATOM 836 C C . ASP A 1 103 ? -14.964 12.610 1.164 1.00 51.84 103 ASP A C 1
ATOM 838 O O . ASP A 1 103 ? -15.844 13.288 0.629 1.00 51.84 103 ASP A O 1
ATOM 842 N N . LYS A 1 104 ? -14.392 13.030 2.311 1.00 48.09 104 LYS A N 1
ATOM 843 C CA . LYS A 1 104 ? -14.889 14.199 3.067 1.00 48.09 104 LYS A CA 1
ATOM 844 C C . LYS A 1 104 ? -13.819 14.869 3.940 1.00 48.09 104 LYS A C 1
ATOM 846 O O . LYS A 1 104 ? -13.370 14.304 4.937 1.00 48.09 104 LYS A O 1
ATOM 851 N N . LYS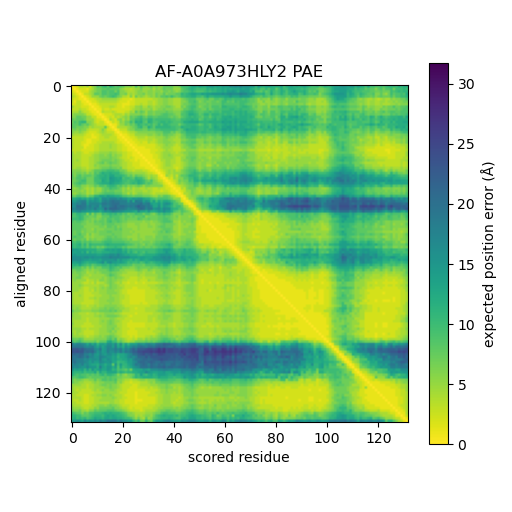 A 1 105 ? -13.626 16.176 3.682 1.00 50.34 105 LYS A N 1
ATOM 852 C CA . LYS A 1 105 ? -12.911 17.220 4.463 1.00 50.34 105 LYS A CA 1
ATOM 853 C C . LYS A 1 105 ? -13.382 17.403 5.930 1.00 50.34 105 LYS A C 1
ATOM 855 O O . LYS A 1 105 ? -13.299 18.507 6.467 1.00 50.34 105 LYS A O 1
ATOM 860 N N . SER A 1 106 ? -13.931 16.387 6.586 1.00 50.28 106 SER A N 1
ATOM 861 C CA . SER A 1 106 ? -14.437 16.470 7.957 1.00 50.28 106 SER A CA 1
ATOM 862 C C . SER A 1 106 ? -13.351 16.117 8.981 1.00 50.28 106 SER A C 1
ATOM 864 O O . SER A 1 106 ? -12.423 15.364 8.696 1.00 50.28 106 SER A O 1
ATOM 866 N N . MET A 1 107 ? -13.463 16.660 10.195 1.00 47.75 107 MET A N 1
ATOM 867 C CA . MET A 1 107 ? -12.578 16.326 11.321 1.00 47.75 107 MET A CA 1
ATOM 868 C C . MET A 1 107 ? -12.695 14.854 11.755 1.00 47.75 107 MET A C 1
ATOM 870 O O . MET A 1 107 ? -11.710 14.280 12.203 1.00 47.75 107 MET A O 1
ATOM 874 N N . VAL A 1 108 ? -13.868 14.230 11.594 1.00 49.34 108 VAL A N 1
ATOM 875 C CA . VAL A 1 108 ? -14.171 12.869 12.084 1.00 49.34 108 VAL A CA 1
ATOM 876 C C . VAL A 1 108 ? -13.486 11.793 11.237 1.00 49.34 108 VAL A C 1
ATOM 878 O O . VAL A 1 108 ? -12.956 10.822 11.769 1.00 49.34 108 VAL A O 1
ATOM 881 N N . THR A 1 109 ? -13.365 12.015 9.925 1.00 54.31 109 THR A N 1
ATOM 882 C CA . THR A 1 109 ? -12.603 11.151 9.003 1.00 54.31 109 THR A CA 1
ATOM 883 C C . THR A 1 109 ? -11.108 11.069 9.348 1.00 54.31 109 THR A C 1
ATOM 885 O O . THR A 1 109 ? -10.406 10.184 8.865 1.00 54.31 109 THR A O 1
ATOM 888 N N . ARG A 1 110 ? -10.604 11.956 10.220 1.00 53.41 110 ARG A N 1
ATOM 889 C CA . ARG A 1 110 ? -9.225 11.919 10.730 1.00 53.41 110 ARG A CA 1
ATOM 890 C C . ARG A 1 110 ? -9.029 10.945 11.890 1.00 53.41 110 ARG A C 1
ATOM 892 O O . ARG A 1 110 ? -7.890 10.752 12.274 1.00 53.41 110 ARG A O 1
ATOM 899 N N . TYR A 1 111 ? -10.083 10.340 12.438 1.00 55.59 111 TYR A N 1
ATOM 900 C CA . TYR A 1 111 ? -9.980 9.378 13.547 1.00 55.59 111 TYR A CA 1
ATOM 901 C C . TYR A 1 111 ? -10.441 7.965 13.171 1.00 55.59 111 TYR A C 1
ATOM 903 O O . TYR A 1 111 ? -10.140 7.009 13.880 1.00 55.59 111 TYR A O 1
ATOM 911 N N . THR A 1 112 ? -11.082 7.788 12.011 1.00 59.78 112 THR A N 1
ATOM 912 C CA . THR A 1 112 ? -11.630 6.492 11.567 1.00 59.78 112 THR A CA 1
ATOM 913 C C . THR A 1 112 ? -10.584 5.390 11.389 1.00 59.78 112 THR A C 1
ATOM 915 O O . THR A 1 112 ? -10.929 4.214 11.404 1.00 59.78 112 THR A O 1
ATOM 918 N N . HIS A 1 113 ? -9.306 5.737 11.224 1.00 63.22 113 HIS A N 1
ATOM 919 C CA . HIS A 1 113 ? -8.219 4.757 11.149 1.00 63.22 113 HIS A CA 1
ATOM 920 C C . HIS A 1 113 ? -7.806 4.194 12.518 1.00 63.22 113 HIS A C 1
ATOM 922 O O . HIS A 1 113 ? -7.219 3.117 12.568 1.00 63.22 113 HIS A O 1
ATOM 928 N N . TYR A 1 114 ? -8.121 4.888 13.618 1.00 66.88 114 TYR A N 1
ATOM 929 C CA . TYR A 1 114 ? -7.915 4.371 14.973 1.00 66.88 114 TYR A CA 1
ATOM 930 C C . TYR A 1 114 ? -9.020 3.394 15.366 1.00 66.88 114 TYR A C 1
ATOM 932 O O . TYR A 1 114 ? -8.726 2.307 15.851 1.00 66.88 114 TYR A O 1
ATOM 940 N N . GLU A 1 115 ? -10.277 3.750 15.099 1.00 72.56 115 GLU A N 1
ATOM 941 C CA . GLU A 1 115 ? -11.438 2.916 15.446 1.00 72.56 115 GLU A CA 1
ATOM 942 C C . GLU A 1 115 ? -11.476 1.596 14.668 1.00 72.56 115 GLU A C 1
ATOM 944 O O . GLU A 1 115 ? -11.997 0.603 15.159 1.00 72.56 115 GLU A O 1
ATOM 949 N N . LYS A 1 116 ? -10.904 1.578 13.459 1.00 80.19 116 LYS A N 1
ATOM 950 C CA . LYS A 1 116 ? -10.906 0.414 12.560 1.00 80.19 116 LYS A CA 1
ATOM 951 C C . LYS A 1 116 ? -9.535 -0.244 12.430 1.00 80.19 116 LYS A C 1
ATOM 953 O O . LYS A 1 116 ? -9.263 -0.900 11.428 1.00 80.19 116 LYS A O 1
ATOM 958 N N . ALA A 1 117 ? -8.647 -0.030 13.402 1.00 81.31 117 ALA A N 1
ATOM 959 C CA . ALA A 1 117 ? -7.257 -0.471 13.317 1.00 81.31 117 ALA A CA 1
ATOM 960 C C . ALA A 1 117 ? -7.120 -1.989 13.095 1.00 81.31 117 ALA A C 1
ATOM 962 O O . ALA A 1 117 ? -6.286 -2.395 12.285 1.00 81.31 117 ALA A O 1
ATOM 963 N N . ASP A 1 118 ? -7.953 -2.797 13.756 1.00 86.31 118 ASP A N 1
ATOM 964 C CA . ASP A 1 118 ? -7.933 -4.257 13.620 1.00 86.31 118 ASP A CA 1
ATOM 965 C C . ASP A 1 118 ? -8.492 -4.714 12.265 1.00 86.31 118 ASP A C 1
ATOM 967 O O . ASP A 1 118 ? -7.815 -5.459 11.564 1.00 86.31 118 ASP A O 1
ATOM 971 N N . GLU A 1 119 ? -9.635 -4.172 11.818 1.00 88.25 119 GLU A N 1
ATOM 972 C CA . GLU A 1 119 ? -10.189 -4.456 10.477 1.00 88.25 119 GLU A CA 1
ATOM 973 C C . GLU A 1 119 ? -9.194 -4.081 9.360 1.00 88.25 119 GLU A C 1
ATOM 975 O O . GLU A 1 119 ? -9.066 -4.784 8.358 1.00 88.25 119 GLU A O 1
ATOM 980 N N . ILE A 1 120 ? -8.461 -2.974 9.524 1.00 88.38 120 ILE A N 1
ATOM 981 C CA . ILE A 1 120 ? -7.418 -2.543 8.581 1.00 88.38 120 ILE A CA 1
ATOM 982 C C . ILE A 1 120 ? -6.246 -3.527 8.576 1.00 88.38 120 ILE A C 1
ATOM 984 O O . ILE A 1 120 ? -5.734 -3.864 7.508 1.00 88.38 120 ILE A O 1
ATOM 988 N N . LYS A 1 121 ? -5.802 -3.971 9.756 1.00 90.19 121 LYS A N 1
ATOM 989 C CA . LYS A 1 121 ? -4.715 -4.943 9.890 1.00 90.19 121 LYS A CA 1
ATOM 990 C C . LYS A 1 121 ? -5.098 -6.274 9.247 1.00 90.19 121 LYS A C 1
ATOM 992 O O . LYS A 1 121 ? -4.317 -6.795 8.460 1.00 90.19 121 LYS A O 1
ATOM 997 N N . GLU A 1 122 ? -6.283 -6.794 9.551 1.00 92.06 122 GLU A N 1
ATOM 998 C CA . GLU A 1 122 ? -6.798 -8.039 8.973 1.00 92.06 122 GLU A CA 1
ATOM 999 C C . GLU A 1 122 ? -6.894 -7.953 7.450 1.00 92.06 122 GLU A C 1
ATOM 1001 O O . GLU A 1 122 ? -6.426 -8.853 6.759 1.00 92.06 122 GLU A O 1
ATOM 1006 N N . ALA A 1 123 ? -7.409 -6.843 6.913 1.00 92.19 123 ALA A N 1
ATOM 1007 C CA . ALA A 1 123 ? -7.471 -6.625 5.472 1.00 92.19 123 ALA A CA 1
ATOM 1008 C C . ALA A 1 123 ? -6.075 -6.633 4.825 1.00 92.19 123 ALA A C 1
ATOM 1010 O O . ALA A 1 123 ? -5.871 -7.286 3.803 1.00 92.19 123 ALA A O 1
ATOM 1011 N N . ILE A 1 124 ? -5.096 -5.954 5.430 1.00 90.81 124 ILE A N 1
ATOM 1012 C CA . ILE A 1 124 ? -3.721 -5.918 4.911 1.00 90.81 124 ILE A CA 1
ATOM 1013 C C . ILE A 1 124 ? -3.058 -7.298 4.975 1.00 90.81 124 ILE A C 1
ATOM 1015 O O . ILE A 1 124 ? -2.396 -7.677 4.017 1.00 90.81 124 ILE A O 1
ATOM 1019 N N . GLU A 1 125 ? -3.245 -8.053 6.057 1.00 92.31 125 GLU A N 1
ATOM 1020 C CA . GLU A 1 125 ? -2.693 -9.411 6.196 1.00 92.31 125 GLU A CA 1
ATOM 1021 C C . GLU A 1 125 ? -3.427 -10.454 5.346 1.00 92.31 125 GLU A C 1
ATOM 1023 O O . G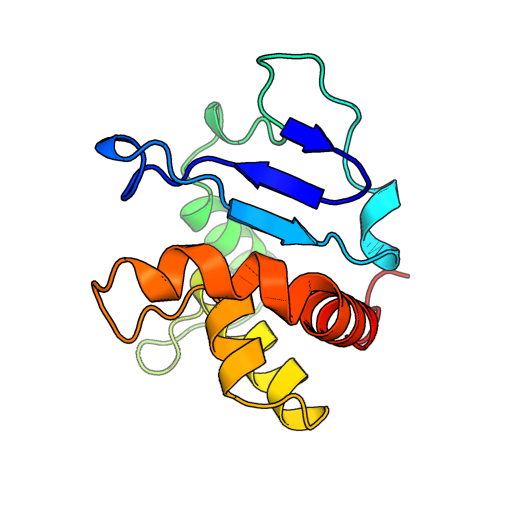LU A 1 125 ? -2.873 -11.513 5.064 1.00 92.31 125 GLU A O 1
ATOM 1028 N N . SER A 1 126 ? -4.664 -10.173 4.926 1.00 91.88 126 SER A N 1
ATOM 1029 C CA . SER A 1 126 ? -5.396 -11.058 4.020 1.00 91.88 126 SER A CA 1
ATOM 1030 C C . SER A 1 126 ? -4.830 -11.037 2.604 1.00 91.88 126 SER A C 1
ATOM 1032 O O . SER A 1 126 ? -5.054 -11.987 1.855 1.00 91.88 126 SER A O 1
ATOM 1034 N N . MET A 1 127 ? -4.087 -9.987 2.229 1.00 90.31 127 MET A N 1
ATOM 1035 C CA . MET A 1 127 ? -3.540 -9.853 0.887 1.00 90.31 127 MET A CA 1
ATOM 1036 C C . MET A 1 127 ? -2.635 -11.044 0.520 1.00 90.31 127 MET A C 1
ATOM 1038 O O . MET A 1 127 ? -1.894 -11.567 1.350 1.00 90.31 127 MET A O 1
ATOM 1042 N N . PRO A 1 128 ? -2.657 -11.482 -0.747 1.00 87.94 128 PRO A N 1
ATOM 1043 C CA . PRO A 1 128 ? -1.785 -12.548 -1.211 1.00 87.94 128 PRO A CA 1
ATOM 1044 C C . PRO A 1 128 ? -0.308 -12.155 -1.082 1.00 87.94 128 PRO A C 1
ATOM 1046 O O . PRO A 1 128 ? 0.114 -11.074 -1.501 1.00 87.94 128 PRO A O 1
ATOM 1049 N N . ASN A 1 129 ? 0.495 -13.075 -0.544 1.00 85.00 129 ASN A N 1
ATOM 1050 C CA . ASN A 1 129 ? 1.942 -12.924 -0.504 1.00 85.00 129 ASN A CA 1
ATOM 1051 C C . ASN A 1 129 ? 2.559 -13.362 -1.841 1.00 85.00 129 ASN A C 1
ATOM 1053 O O . ASN A 1 129 ? 2.548 -14.544 -2.184 1.00 85.00 129 ASN A O 1
ATOM 1057 N N . TYR A 1 130 ? 3.129 -12.405 -2.571 1.00 78.38 130 TYR A N 1
ATOM 1058 C CA . TYR A 1 130 ? 3.830 -12.652 -3.835 1.00 78.38 130 TYR A CA 1
ATOM 1059 C C . TYR A 1 130 ? 5.359 -12.680 -3.700 1.00 78.38 130 TYR A C 1
ATOM 1061 O O . TYR A 1 130 ? 6.054 -12.872 -4.699 1.00 78.38 130 TYR A O 1
ATOM 1069 N N . ILE A 1 131 ? 5.890 -12.483 -2.492 1.00 72.75 131 ILE A N 1
ATOM 1070 C CA . ILE A 1 131 ? 7.324 -12.564 -2.213 1.00 72.75 131 ILE A CA 1
ATOM 1071 C C . ILE A 1 131 ? 7.663 -14.032 -1.957 1.00 72.75 131 ILE A C 1
ATOM 1073 O O . ILE A 1 131 ? 7.116 -14.645 -1.038 1.00 72.75 131 ILE A O 1
ATOM 1077 N N . LYS A 1 132 ? 8.532 -14.580 -2.808 1.00 59.53 132 LYS A N 1
ATOM 1078 C CA . LYS A 1 132 ? 9.092 -15.928 -2.681 1.00 59.53 132 LYS A CA 1
ATOM 1079 C C . LYS A 1 132 ? 10.388 -15.906 -1.889 1.00 59.53 132 LYS A C 1
ATOM 1081 O O . LYS A 1 132 ? 11.163 -14.946 -2.096 1.00 59.53 132 LYS A O 1
#